Protein AF-A0A7V8NTQ0-F1 (afdb_monomer_lite)

pLDDT: mean 90.51, std 8.6, range [47.97, 97.81]

InterPro domains:
  IPR011990 Tetratricopeptide-like helical domain superfamily [G3DSA:1.25.40.10] (2-108)
  IPR018704 Ancillary SecYEG translocon subunit/Cell division coordinator CpoB, TPR domain [PF09976] (3-52)

Radius of gyration: 14.38 Å; chains: 1; bounding box: 33×34×40 Å

Structure (mmCIF, N/CA/C/O backbone):
data_AF-A0A7V8NTQ0-F1
#
_entry.id   AF-A0A7V8NTQ0-F1
#
loop_
_atom_site.group_PDB
_atom_site.id
_atom_site.type_symbol
_atom_site.label_atom_id
_atom_site.label_alt_id
_atom_site.label_comp_id
_atom_site.label_asym_id
_atom_site.label_entity_id
_atom_site.label_seq_id
_atom_site.pdbx_PDB_ins_code
_atom_site.Cartn_x
_atom_site.Cartn_y
_atom_site.Cartn_z
_atom_site.occupancy
_atom_site.B_iso_or_equiv
_atom_site.auth_seq_id
_atom_site.auth_comp_id
_atom_site.auth_asym_id
_atom_site.auth_atom_id
_atom_site.pdbx_PDB_model_num
ATOM 1 N N . ILE A 1 1 ? -16.420 18.544 4.618 1.00 47.97 1 ILE A N 1
ATOM 2 C CA . ILE A 1 1 ? -15.015 18.285 4.207 1.00 47.97 1 ILE A CA 1
ATOM 3 C C . ILE A 1 1 ? -15.031 17.873 2.732 1.00 47.97 1 ILE A C 1
ATOM 5 O O . ILE A 1 1 ? -15.253 16.710 2.448 1.00 47.97 1 ILE A O 1
ATOM 9 N N . GLN A 1 2 ? -14.916 18.817 1.789 1.00 56.06 2 GLN A N 1
ATOM 10 C CA . GLN A 1 2 ? -15.089 18.545 0.342 1.00 56.06 2 GLN A CA 1
ATOM 11 C C . GLN A 1 2 ? -13.799 18.806 -0.462 1.00 56.06 2 GLN A C 1
ATOM 13 O O . GLN A 1 2 ? -13.522 18.126 -1.444 1.00 56.06 2 GLN A O 1
ATOM 18 N N . ALA A 1 3 ? -12.938 19.702 0.037 1.00 60.91 3 ALA A N 1
ATOM 19 C CA . ALA A 1 3 ? -11.659 20.049 -0.586 1.00 60.91 3 ALA A CA 1
ATOM 20 C C . ALA A 1 3 ? -10.632 18.898 -0.618 1.00 60.91 3 ALA A C 1
ATOM 22 O O . ALA A 1 3 ? -9.761 18.890 -1.481 1.00 60.91 3 ALA A O 1
ATOM 23 N N . GLY A 1 4 ? -10.720 17.926 0.299 1.00 62.50 4 GLY A N 1
ATOM 24 C CA . GLY A 1 4 ? -9.846 16.745 0.293 1.00 62.50 4 GLY A CA 1
ATOM 25 C C . GLY A 1 4 ? -10.204 15.756 -0.818 1.00 62.50 4 GLY A C 1
ATOM 26 O O . GLY A 1 4 ? -9.326 15.293 -1.532 1.00 62.50 4 GLY A O 1
ATOM 27 N N . GLN A 1 5 ? -11.498 15.493 -1.022 1.00 66.56 5 GLN A N 1
ATOM 28 C CA . GLN A 1 5 ? -11.964 14.528 -2.024 1.00 66.56 5 GLN A CA 1
ATOM 29 C C . GLN A 1 5 ? -11.716 15.007 -3.459 1.00 66.56 5 GLN A C 1
ATOM 31 O O . GLN A 1 5 ? -11.296 14.209 -4.289 1.00 66.56 5 GLN A O 1
ATOM 36 N N . GLY A 1 6 ? -11.896 16.307 -3.734 1.00 73.62 6 GLY A N 1
ATOM 37 C CA . GLY A 1 6 ? -11.570 16.879 -5.047 1.00 73.62 6 GLY A CA 1
ATOM 38 C C . GLY A 1 6 ? -10.095 16.688 -5.413 1.00 73.62 6 GLY A C 1
ATOM 39 O O . GLY A 1 6 ? -9.782 16.204 -6.494 1.00 73.62 6 GLY A O 1
ATOM 40 N N . LYS A 1 7 ? -9.186 16.936 -4.461 1.00 79.81 7 LYS A N 1
ATOM 41 C CA . LYS A 1 7 ? -7.743 16.721 -4.659 1.00 79.81 7 LYS A CA 1
ATOM 42 C C . LYS A 1 7 ? -7.382 15.249 -4.863 1.00 79.81 7 LYS A C 1
ATOM 44 O O . LYS A 1 7 ? -6.477 14.953 -5.635 1.00 79.81 7 LYS A O 1
ATOM 49 N N . LEU A 1 8 ? -8.075 14.330 -4.187 1.00 83.75 8 LEU A N 1
ATOM 50 C CA . LEU A 1 8 ? -7.856 12.892 -4.364 1.00 83.75 8 LEU A CA 1
ATOM 51 C C . LEU A 1 8 ? -8.329 12.399 -5.737 1.00 83.75 8 LEU A C 1
ATOM 53 O O . LEU A 1 8 ? -7.687 11.519 -6.302 1.00 83.75 8 LEU A O 1
ATOM 57 N N . ALA A 1 9 ? -9.405 12.969 -6.286 1.00 83.44 9 ALA A N 1
ATOM 58 C CA . ALA A 1 9 ? -9.879 12.640 -7.630 1.00 83.44 9 ALA A CA 1
ATOM 59 C C . ALA A 1 9 ? -8.908 13.131 -8.720 1.00 83.44 9 ALA A C 1
ATOM 61 O O . ALA A 1 9 ? -8.582 12.381 -9.642 1.00 83.44 9 ALA A O 1
ATOM 62 N N . ASP A 1 10 ? -8.384 14.351 -8.583 1.00 85.94 10 ASP A N 1
ATOM 63 C CA . ASP A 1 10 ? -7.372 14.886 -9.504 1.00 85.94 10 ASP A CA 1
ATOM 64 C C . ASP A 1 10 ? -6.051 14.101 -9.420 1.00 85.94 10 ASP A C 1
ATOM 66 O O . ASP A 1 10 ? -5.424 13.800 -10.445 1.00 85.94 10 ASP A O 1
ATOM 70 N N . ALA A 1 11 ? -5.650 13.710 -8.203 1.00 88.00 11 ALA A N 1
ATOM 71 C CA . ALA A 1 11 ? -4.494 12.849 -7.977 1.00 88.00 11 ALA A CA 1
ATOM 72 C C . ALA A 1 11 ? -4.694 11.465 -8.608 1.00 88.00 11 ALA A C 1
ATOM 74 O O . ALA A 1 11 ? -3.812 10.997 -9.321 1.00 88.00 11 ALA A O 1
ATOM 75 N N . GLU A 1 12 ? -5.859 10.837 -8.416 1.00 89.50 12 GLU A N 1
ATOM 76 C CA . GLU A 1 12 ? -6.197 9.554 -9.041 1.00 89.50 12 GLU A CA 1
ATOM 77 C C . GLU A 1 12 ? -6.042 9.619 -10.564 1.00 89.50 12 GLU A C 1
ATOM 79 O O . GLU A 1 12 ? -5.394 8.751 -11.149 1.00 89.50 12 GLU A O 1
ATOM 84 N N . LYS A 1 13 ? -6.598 10.652 -11.208 1.00 91.00 13 LYS A N 1
ATOM 85 C CA . LYS A 1 13 ? -6.504 10.815 -12.663 1.00 91.00 13 LYS A CA 1
ATOM 86 C C . LYS A 1 13 ? -5.050 10.937 -13.122 1.00 91.00 13 LYS A C 1
ATOM 88 O O . LYS A 1 13 ? -4.623 10.203 -14.009 1.00 91.00 13 LYS A O 1
ATOM 93 N N . THR A 1 14 ? -4.290 11.831 -12.493 1.00 89.38 14 THR A N 1
ATOM 94 C CA . THR A 1 14 ? -2.887 12.085 -12.856 1.00 89.38 14 THR A CA 1
ATOM 95 C C . THR A 1 14 ? -2.027 10.834 -12.657 1.00 89.38 14 THR A C 1
ATOM 97 O O . THR A 1 14 ? -1.229 10.477 -13.521 1.00 89.38 14 THR A O 1
ATOM 100 N N . LEU A 1 15 ? -2.216 10.126 -11.542 1.00 90.62 15 LEU A N 1
ATOM 101 C CA . LEU A 1 15 ? -1.464 8.913 -11.226 1.00 90.62 15 LEU A CA 1
ATOM 102 C C . LEU A 1 15 ? -1.816 7.759 -12.166 1.00 90.62 15 LEU A C 1
ATOM 104 O O . LEU A 1 15 ? -0.918 7.030 -12.578 1.00 90.62 15 LEU A O 1
ATOM 108 N N . ARG A 1 16 ? -3.089 7.615 -12.560 1.00 90.88 16 ARG A N 1
ATOM 109 C CA . ARG A 1 16 ? -3.502 6.640 -13.582 1.00 90.88 16 ARG A CA 1
ATOM 110 C C . ARG A 1 16 ? -2.802 6.882 -14.913 1.00 90.88 16 ARG A C 1
ATOM 112 O O . ARG A 1 16 ? -2.263 5.943 -15.485 1.00 90.88 16 ARG A O 1
ATOM 119 N N . GLU A 1 17 ? -2.751 8.129 -15.376 1.00 91.69 17 GLU A N 1
ATOM 120 C CA . GLU A 1 17 ? -2.086 8.456 -16.641 1.00 91.69 17 GLU A CA 1
ATOM 121 C C . GLU A 1 17 ? -0.598 8.070 -16.624 1.00 91.69 17 GLU A C 1
ATOM 123 O O . GLU A 1 17 ? -0.102 7.502 -17.597 1.00 91.69 17 GLU A O 1
ATOM 128 N N . VAL A 1 18 ? 0.111 8.314 -15.515 1.00 90.19 18 VAL A N 1
ATOM 129 C CA . VAL A 1 18 ? 1.525 7.920 -15.369 1.00 90.19 18 VAL A CA 1
ATOM 130 C C . VAL A 1 18 ? 1.679 6.407 -15.203 1.00 90.19 18 VAL A C 1
ATOM 132 O O . VAL A 1 18 ? 2.605 5.829 -15.767 1.00 90.19 18 VAL A O 1
ATOM 135 N N . ALA A 1 19 ? 0.772 5.747 -14.482 1.00 88.56 19 ALA A N 1
ATOM 136 C CA . ALA A 1 19 ? 0.775 4.295 -14.316 1.00 88.56 19 ALA A CA 1
ATOM 137 C C . ALA A 1 19 ? 0.565 3.542 -15.641 1.00 88.56 19 ALA A C 1
ATOM 139 O O . ALA A 1 19 ? 1.066 2.429 -15.790 1.00 88.56 19 ALA A O 1
ATOM 140 N N . GLU A 1 20 ? -0.168 4.138 -16.585 1.00 88.00 20 GLU A N 1
ATOM 141 C CA . GLU A 1 20 ? -0.474 3.549 -17.894 1.00 88.00 20 GLU A CA 1
ATOM 142 C C . GLU A 1 20 ? 0.543 3.923 -18.983 1.00 88.00 20 GLU A C 1
ATOM 144 O O . GLU A 1 20 ? 0.822 3.109 -19.861 1.00 88.00 20 GLU A O 1
ATOM 149 N N . LYS A 1 21 ? 1.080 5.151 -18.962 1.00 87.25 21 LYS A N 1
ATOM 150 C CA . LYS A 1 21 ? 1.939 5.688 -20.039 1.00 87.25 21 LYS A CA 1
ATOM 151 C C . LYS A 1 21 ? 3.413 5.806 -19.666 1.00 87.25 21 LYS A C 1
ATOM 153 O O . LYS A 1 21 ? 4.249 6.008 -20.546 1.00 87.25 21 LYS A O 1
ATOM 158 N N . GLY A 1 22 ? 3.732 5.767 -18.376 1.00 83.19 22 GLY A N 1
ATOM 159 C CA . GLY A 1 22 ? 5.102 5.829 -17.887 1.00 83.19 22 GLY A CA 1
ATOM 160 C C . GLY A 1 22 ? 5.875 4.555 -18.216 1.00 83.19 22 GLY A C 1
ATOM 161 O O . GLY A 1 22 ? 5.299 3.495 -18.449 1.00 83.19 22 GLY A O 1
ATOM 162 N N . ASN A 1 23 ? 7.205 4.645 -18.196 1.00 90.81 23 ASN A N 1
ATOM 163 C CA . ASN A 1 23 ? 8.024 3.434 -18.171 1.00 90.81 23 ASN A CA 1
ATOM 164 C C . ASN A 1 23 ? 7.777 2.656 -16.865 1.00 90.81 23 ASN A C 1
ATOM 166 O O . ASN A 1 23 ? 7.305 3.230 -15.885 1.00 90.81 23 ASN A O 1
ATOM 170 N N . GLU A 1 24 ? 8.131 1.373 -16.829 1.00 89.56 24 GLU A N 1
ATOM 171 C CA . GLU A 1 24 ? 7.800 0.481 -15.706 1.00 89.56 24 GLU A CA 1
ATOM 172 C C . GLU A 1 24 ? 8.242 1.015 -14.333 1.00 89.56 24 GLU A C 1
ATOM 174 O O . GLU A 1 24 ? 7.535 0.833 -13.345 1.00 89.56 24 GLU A O 1
ATOM 179 N N . GLN A 1 25 ? 9.371 1.729 -14.265 1.00 90.81 25 GLN A N 1
ATOM 180 C CA . GLN A 1 25 ? 9.895 2.285 -13.016 1.00 90.81 25 GLN A CA 1
ATOM 181 C C . GLN A 1 25 ? 9.058 3.464 -12.500 1.00 90.81 25 GLN A C 1
ATOM 183 O O . GLN A 1 25 ? 8.711 3.516 -11.324 1.00 90.81 25 GLN A O 1
ATOM 188 N N . TYR A 1 26 ? 8.704 4.425 -13.353 1.00 91.00 26 TYR A N 1
ATOM 189 C CA . TYR A 1 26 ? 7.839 5.535 -12.930 1.00 91.00 26 TYR A CA 1
ATOM 190 C C . TYR A 1 26 ? 6.378 5.103 -12.808 1.00 91.00 26 TYR A C 1
ATOM 192 O O . TYR A 1 26 ? 5.657 5.603 -11.944 1.00 91.00 26 TYR A O 1
ATOM 200 N N . ALA A 1 27 ? 5.951 4.139 -13.625 1.00 94.00 27 ALA A N 1
ATOM 201 C CA . ALA A 1 27 ? 4.638 3.528 -13.523 1.00 94.00 27 ALA A CA 1
ATOM 202 C C . ALA A 1 27 ? 4.465 2.816 -12.177 1.00 94.00 27 ALA A C 1
ATOM 204 O O . ALA A 1 27 ? 3.402 2.936 -11.573 1.00 94.00 27 ALA A O 1
ATOM 205 N N . SER A 1 28 ? 5.493 2.132 -11.658 1.00 94.38 28 SER A N 1
ATOM 206 C CA . SER A 1 28 ? 5.418 1.481 -10.345 1.00 94.38 28 SER A CA 1
ATOM 207 C C . SER A 1 28 ? 5.295 2.488 -9.197 1.00 94.38 28 SER A C 1
ATOM 209 O O . SER A 1 28 ? 4.483 2.281 -8.295 1.00 94.38 28 SER A O 1
ATOM 211 N N . LEU A 1 29 ? 6.002 3.622 -9.260 1.00 93.50 29 LEU A N 1
ATOM 212 C CA . LEU A 1 29 ? 5.825 4.722 -8.305 1.00 93.50 29 LEU A CA 1
ATOM 213 C C . LEU A 1 29 ? 4.416 5.322 -8.377 1.00 93.50 29 LEU A C 1
ATOM 215 O O . LEU A 1 29 ? 3.777 5.535 -7.348 1.00 93.50 29 LEU A O 1
ATOM 219 N N . ALA A 1 30 ? 3.905 5.557 -9.586 1.00 94.81 30 ALA A N 1
ATOM 220 C CA . ALA A 1 30 ? 2.560 6.088 -9.770 1.00 94.81 30 ALA A CA 1
ATOM 221 C C . ALA A 1 30 ? 1.487 5.117 -9.260 1.00 94.81 30 ALA A C 1
ATOM 223 O O . ALA A 1 30 ? 0.552 5.536 -8.581 1.00 94.81 30 ALA A O 1
ATOM 224 N N . LYS A 1 31 ? 1.653 3.816 -9.522 1.00 95.94 31 LYS A N 1
ATOM 225 C CA . LYS A 1 31 ? 0.814 2.744 -8.973 1.00 95.94 31 LYS A CA 1
ATOM 226 C C . LYS A 1 31 ? 0.855 2.732 -7.445 1.00 95.94 31 LYS A C 1
ATOM 228 O O . LYS A 1 31 ? -0.202 2.668 -6.826 1.00 95.94 31 LYS A O 1
ATOM 233 N N . LEU A 1 32 ? 2.033 2.857 -6.833 1.00 95.31 32 LEU A N 1
ATOM 234 C CA . LEU A 1 32 ? 2.169 2.895 -5.375 1.00 95.31 32 LEU A CA 1
ATOM 235 C C . LEU A 1 32 ? 1.318 4.022 -4.770 1.00 95.31 32 LEU A C 1
ATOM 237 O O . LEU A 1 32 ? 0.462 3.765 -3.924 1.00 95.31 32 LEU A O 1
ATOM 241 N N . SER A 1 33 ? 1.475 5.250 -5.269 1.00 94.31 33 SER A N 1
ATOM 242 C CA . SER A 1 33 ? 0.675 6.390 -4.807 1.00 94.31 33 SER A CA 1
ATOM 243 C C . SER A 1 33 ? -0.811 6.257 -5.159 1.00 94.31 33 SER A C 1
ATOM 245 O O . SER A 1 33 ? -1.670 6.661 -4.378 1.00 94.31 33 SER A O 1
ATOM 247 N N . LEU A 1 34 ? -1.151 5.672 -6.313 1.00 95.25 34 LEU A N 1
ATOM 248 C CA . LEU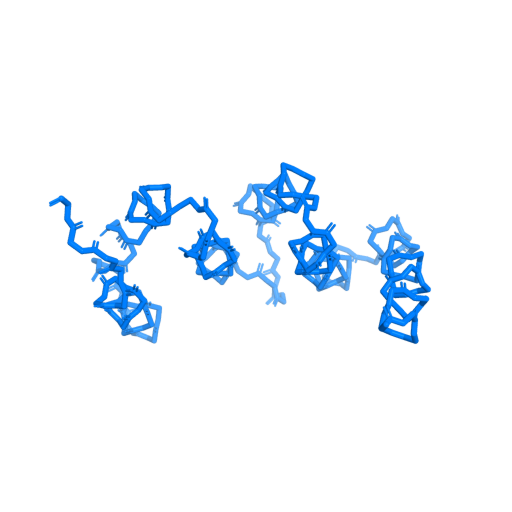 A 1 34 ? -2.542 5.437 -6.709 1.00 95.25 34 LEU A CA 1
ATOM 249 C C . LEU A 1 34 ? -3.236 4.467 -5.747 1.00 95.25 34 LEU A C 1
ATOM 251 O O . LEU A 1 34 ? -4.397 4.673 -5.394 1.00 95.25 34 LEU A O 1
ATOM 255 N N . ALA A 1 35 ? -2.522 3.437 -5.290 1.00 96.44 35 ALA A N 1
ATOM 256 C CA . ALA A 1 35 ? -3.029 2.508 -4.296 1.00 96.44 35 ALA A CA 1
ATOM 257 C C . ALA A 1 35 ? -3.356 3.232 -2.983 1.00 96.44 35 ALA A C 1
ATOM 259 O O . ALA A 1 35 ? -4.468 3.097 -2.477 1.00 96.44 35 ALA A O 1
ATOM 260 N N . GLU A 1 36 ? -2.442 4.060 -2.473 1.00 92.81 36 GLU A N 1
ATOM 261 C CA . GLU A 1 36 ? -2.658 4.868 -1.263 1.00 92.81 36 GLU A CA 1
ATOM 262 C C . GLU A 1 36 ? -3.870 5.801 -1.398 1.00 92.81 36 GLU A C 1
ATOM 264 O O . GLU A 1 36 ? -4.707 5.875 -0.494 1.00 92.81 36 GLU A O 1
ATOM 269 N N . VAL A 1 37 ? -4.021 6.454 -2.557 1.00 93.94 37 VAL A N 1
ATOM 270 C CA . VAL A 1 37 ? -5.196 7.279 -2.873 1.00 93.94 37 VAL A CA 1
ATOM 271 C C . VAL A 1 37 ? -6.477 6.443 -2.835 1.00 93.94 37 VAL A C 1
ATOM 273 O O . VAL A 1 37 ? -7.484 6.900 -2.293 1.00 93.94 37 VAL A O 1
ATOM 276 N N . TYR A 1 38 ? -6.458 5.206 -3.336 1.00 95.25 38 TYR A N 1
ATOM 277 C CA . TYR A 1 38 ? -7.612 4.316 -3.239 1.00 95.25 38 TYR A CA 1
ATOM 278 C C . TYR A 1 38 ? -7.980 3.936 -1.817 1.00 95.25 38 TYR A C 1
ATOM 280 O O . TYR A 1 38 ? -9.162 3.997 -1.474 1.00 95.25 38 TYR A O 1
ATOM 288 N N . PHE A 1 39 ? -7.009 3.644 -0.961 1.00 94.00 39 PHE A N 1
ATOM 289 C CA . PHE A 1 39 ? -7.289 3.434 0.457 1.00 94.00 39 PHE A CA 1
ATOM 290 C C . PHE A 1 39 ? -7.869 4.689 1.119 1.00 94.00 39 PHE A C 1
ATOM 292 O O . PHE A 1 39 ? -8.872 4.590 1.826 1.00 94.00 39 PHE A O 1
ATOM 299 N N . ALA A 1 40 ? -7.327 5.875 0.824 1.00 91.00 40 ALA A N 1
ATOM 300 C CA . ALA A 1 40 ? -7.837 7.143 1.350 1.00 91.00 40 ALA A CA 1
ATOM 301 C C . ALA A 1 40 ? -9.274 7.462 0.889 1.00 91.00 40 ALA A C 1
ATOM 303 O O . ALA A 1 40 ? -10.027 8.119 1.606 1.00 91.00 40 ALA A O 1
ATOM 304 N N . GLN A 1 41 ? -9.673 6.981 -0.291 1.00 91.38 41 GLN A N 1
ATOM 305 C CA . GLN A 1 41 ? -11.039 7.091 -0.812 1.00 91.38 41 GLN A CA 1
ATOM 306 C C . GLN A 1 41 ? -11.979 5.966 -0.323 1.00 91.38 41 GLN A C 1
ATOM 308 O O . GLN A 1 41 ? -13.140 5.930 -0.726 1.00 91.38 41 GLN A O 1
ATOM 313 N N . GLY A 1 42 ? -11.503 5.023 0.498 1.00 92.50 42 GLY A N 1
ATOM 314 C CA . GLY A 1 42 ? -12.272 3.846 0.925 1.00 92.50 42 GLY A CA 1
ATOM 315 C C . GLY A 1 42 ? -12.408 2.754 -0.147 1.00 92.50 42 GLY A C 1
ATOM 316 O O . GLY A 1 42 ? -13.083 1.749 0.069 1.00 92.50 42 GLY A O 1
ATOM 317 N N . LYS A 1 43 ? -11.734 2.902 -1.292 1.00 94.94 43 LYS A N 1
ATOM 318 C CA . LYS A 1 43 ? -11.680 1.940 -2.405 1.00 94.94 43 LYS A CA 1
ATOM 319 C C . LYS A 1 43 ? -10.663 0.821 -2.120 1.00 94.94 43 LYS A C 1
ATOM 321 O O . LYS A 1 43 ? -9.743 0.576 -2.900 1.00 94.94 43 LYS A O 1
ATOM 326 N N . VAL A 1 44 ? -10.830 0.139 -0.986 1.00 95.06 44 VAL A N 1
ATOM 327 C CA . VAL A 1 44 ? -9.856 -0.821 -0.426 1.00 95.06 44 VAL A CA 1
ATOM 328 C C . VAL A 1 44 ? -9.456 -1.909 -1.428 1.00 95.06 44 VAL A C 1
ATOM 330 O O . VAL A 1 44 ? -8.268 -2.130 -1.646 1.00 95.06 44 VAL A O 1
ATOM 333 N N . ASP A 1 45 ? -10.418 -2.553 -2.095 1.00 95.88 45 ASP A N 1
ATOM 334 C CA . ASP A 1 45 ? -10.115 -3.654 -3.023 1.00 95.88 45 ASP A CA 1
ATOM 335 C C . ASP A 1 45 ? -9.362 -3.183 -4.280 1.00 95.88 45 ASP A C 1
ATOM 337 O O . ASP A 1 45 ? -8.548 -3.924 -4.831 1.00 95.88 45 ASP A O 1
ATOM 341 N N . GLN A 1 46 ? -9.596 -1.945 -4.735 1.00 95.88 46 GLN A N 1
ATOM 342 C CA . GLN A 1 46 ? -8.869 -1.374 -5.875 1.00 95.88 46 GLN A CA 1
ATOM 343 C C . GLN A 1 46 ? -7.421 -1.061 -5.496 1.00 95.88 46 GLN A C 1
ATOM 345 O O . GLN A 1 46 ? -6.510 -1.418 -6.239 1.00 95.88 46 GLN A O 1
ATOM 350 N N . GLY A 1 47 ? -7.201 -0.454 -4.325 1.00 96.50 47 GLY A N 1
ATOM 351 C CA . GLY A 1 47 ? -5.855 -0.204 -3.810 1.00 96.50 47 GLY A CA 1
ATOM 352 C C . GLY A 1 47 ? -5.083 -1.502 -3.577 1.00 96.50 47 GLY A C 1
ATOM 353 O O . GLY A 1 47 ? -3.933 -1.623 -3.995 1.00 96.50 47 GLY A O 1
ATOM 354 N N . ARG A 1 48 ? -5.738 -2.512 -2.991 1.00 96.62 48 ARG A N 1
ATOM 355 C CA . ARG A 1 48 ? -5.144 -3.833 -2.757 1.00 96.62 48 ARG A CA 1
ATOM 356 C C . ARG A 1 48 ? -4.663 -4.488 -4.053 1.00 96.62 48 ARG A C 1
ATOM 358 O O . ARG A 1 48 ? -3.524 -4.938 -4.095 1.00 96.62 48 ARG A O 1
ATOM 365 N N . LYS A 1 49 ? -5.481 -4.492 -5.109 1.00 97.25 49 LYS A N 1
ATOM 366 C CA . LYS A 1 49 ? -5.086 -5.055 -6.413 1.00 97.25 49 LYS A CA 1
ATOM 367 C C . LYS A 1 49 ? -3.841 -4.388 -6.992 1.00 97.25 49 LYS A C 1
ATOM 369 O O . LYS A 1 49 ? -3.011 -5.068 -7.581 1.00 97.25 49 LYS A O 1
ATOM 374 N N . ILE A 1 50 ? -3.695 -3.074 -6.816 1.00 97.31 50 ILE A N 1
ATOM 375 C CA . ILE A 1 50 ? -2.501 -2.368 -7.290 1.00 97.31 50 ILE A CA 1
ATOM 376 C C . ILE A 1 50 ? -1.264 -2.788 -6.495 1.00 97.31 50 ILE A C 1
ATOM 378 O O . ILE A 1 50 ? -0.218 -3.037 -7.086 1.00 97.31 50 ILE A O 1
ATOM 382 N N . PHE A 1 51 ? -1.363 -2.912 -5.171 1.00 97.81 51 PHE A N 1
ATOM 383 C CA . PHE A 1 51 ? -0.250 -3.447 -4.390 1.00 97.81 51 PHE A CA 1
ATOM 384 C C . PHE A 1 51 ? 0.090 -4.890 -4.777 1.00 97.81 51 PHE A C 1
ATOM 386 O O . PHE A 1 51 ? 1.266 -5.211 -4.894 1.00 97.81 51 PHE A O 1
ATOM 393 N N . GLU A 1 52 ? -0.903 -5.752 -5.004 1.00 96.44 52 GLU A N 1
ATOM 394 C CA . GLU A 1 52 ? -0.683 -7.128 -5.475 1.00 96.44 52 GLU A CA 1
ATOM 395 C C . GLU A 1 52 ? 0.053 -7.157 -6.825 1.00 96.44 52 GLU A C 1
ATOM 397 O O . GLU A 1 52 ? 0.986 -7.942 -6.989 1.00 96.44 52 GLU A O 1
ATOM 402 N N . ASP A 1 53 ? -0.293 -6.256 -7.749 1.00 96.50 53 ASP A N 1
ATOM 403 C CA . ASP A 1 53 ? 0.415 -6.070 -9.021 1.00 96.50 53 ASP A CA 1
ATOM 404 C C . ASP A 1 53 ? 1.877 -5.639 -8.809 1.00 96.50 53 ASP A C 1
ATOM 406 O O . ASP A 1 53 ? 2.785 -6.239 -9.378 1.00 96.50 53 ASP A O 1
ATOM 410 N N . LEU A 1 54 ? 2.136 -4.676 -7.917 1.00 96.75 54 LEU A N 1
ATOM 411 C CA . LEU A 1 54 ? 3.500 -4.249 -7.563 1.00 96.75 54 LEU A CA 1
ATOM 412 C C . LEU A 1 54 ? 4.322 -5.359 -6.889 1.00 96.75 54 LEU A C 1
ATOM 414 O O . LEU A 1 54 ? 5.534 -5.441 -7.078 1.00 96.75 54 LEU A O 1
ATOM 418 N N . ILE A 1 55 ? 3.675 -6.223 -6.105 1.00 96.56 55 ILE A N 1
ATOM 419 C CA . ILE A 1 55 ? 4.306 -7.385 -5.462 1.00 96.56 55 ILE A CA 1
ATOM 420 C C . ILE A 1 55 ? 4.670 -8.448 -6.506 1.00 96.56 55 ILE A C 1
ATOM 422 O O . ILE A 1 55 ? 5.722 -9.082 -6.391 1.00 96.56 55 ILE A O 1
ATOM 426 N N . ALA A 1 56 ? 3.802 -8.660 -7.499 1.00 97.00 56 ALA A N 1
ATOM 427 C CA . ALA A 1 56 ? 4.025 -9.598 -8.596 1.00 97.00 56 ALA A CA 1
ATOM 428 C C . ALA A 1 56 ? 5.066 -9.084 -9.606 1.00 97.00 56 ALA A C 1
ATOM 430 O O . ALA A 1 56 ? 5.826 -9.880 -10.159 1.00 97.00 56 ALA A O 1
ATOM 431 N N . HIS A 1 57 ? 5.135 -7.765 -9.796 1.00 95.38 57 HIS A N 1
ATOM 432 C CA . HIS A 1 57 ? 5.999 -7.086 -10.762 1.00 95.38 57 HIS A CA 1
ATOM 433 C C . HIS A 1 57 ? 6.886 -6.025 -10.082 1.00 95.38 57 HIS A C 1
ATOM 435 O O . HIS A 1 57 ? 6.714 -4.825 -10.317 1.00 95.38 57 HIS A O 1
ATOM 441 N N . PRO A 1 58 ? 7.843 -6.437 -9.227 1.00 95.00 58 PRO A N 1
ATOM 442 C CA . PRO A 1 58 ? 8.742 -5.499 -8.569 1.00 95.00 58 PRO A CA 1
ATOM 443 C C . PRO A 1 58 ? 9.652 -4.804 -9.587 1.00 95.00 58 PRO A C 1
ATOM 445 O O . PRO A 1 58 ? 10.042 -5.372 -10.606 1.00 95.00 58 PRO A O 1
ATOM 448 N N . THR A 1 59 ? 10.041 -3.574 -9.276 1.00 96.06 59 THR A N 1
ATOM 449 C CA . THR A 1 59 ? 10.891 -2.729 -10.124 1.00 96.06 59 THR A CA 1
ATOM 450 C C . THR A 1 59 ? 12.056 -2.159 -9.319 1.00 96.06 59 THR A C 1
ATOM 452 O O . THR A 1 59 ? 12.128 -2.330 -8.103 1.00 96.06 59 THR A O 1
ATOM 455 N N . LEU A 1 60 ? 12.958 -1.427 -9.982 1.00 93.94 60 LEU A N 1
ATOM 456 C CA . LEU A 1 60 ? 14.053 -0.730 -9.301 1.00 93.94 60 LEU A CA 1
ATOM 457 C C . LEU A 1 60 ? 13.554 0.288 -8.260 1.00 93.94 60 LEU A C 1
ATOM 459 O O . LEU A 1 60 ? 14.193 0.462 -7.228 1.00 93.94 60 LEU A O 1
ATOM 463 N N . PHE A 1 61 ? 12.438 0.972 -8.534 1.00 93.94 61 PHE A N 1
ATOM 464 C CA . PHE A 1 61 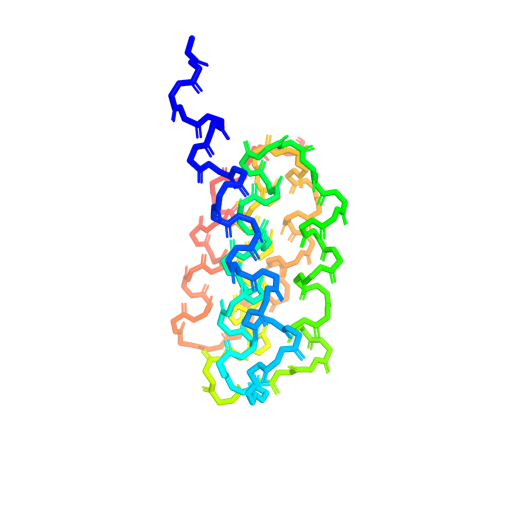? 11.916 2.033 -7.661 1.00 93.94 61 PHE A CA 1
ATOM 465 C C . PHE A 1 61 ? 10.927 1.537 -6.611 1.00 93.94 61 PHE A C 1
ATOM 467 O O . PHE A 1 61 ? 10.748 2.196 -5.590 1.00 93.94 61 PHE A O 1
ATOM 474 N N . VAL A 1 62 ? 10.292 0.391 -6.853 1.00 95.19 62 VAL A N 1
ATOM 475 C CA . VAL A 1 62 ? 9.367 -0.234 -5.907 1.00 95.19 62 VAL A CA 1
ATOM 476 C C . VAL A 1 62 ? 9.701 -1.711 -5.823 1.00 95.19 62 VAL A C 1
ATOM 478 O O . VAL A 1 62 ? 9.394 -2.478 -6.738 1.00 95.19 62 VAL A O 1
ATOM 481 N N . SER A 1 63 ? 10.342 -2.104 -4.724 1.00 94.44 63 SER A N 1
ATOM 482 C CA . SER A 1 63 ? 10.656 -3.505 -4.457 1.00 94.44 63 SER A CA 1
ATOM 483 C C . SER A 1 63 ? 9.421 -4.273 -3.985 1.00 94.44 63 SER A C 1
ATOM 485 O O . SER A 1 63 ? 8.437 -3.693 -3.516 1.00 94.44 63 SER A O 1
ATOM 487 N N . LYS A 1 64 ? 9.498 -5.607 -4.051 1.00 95.19 64 LYS A N 1
ATOM 488 C CA . LYS A 1 64 ? 8.453 -6.493 -3.528 1.00 95.19 64 LYS A CA 1
ATOM 489 C C . LYS A 1 64 ? 8.176 -6.211 -2.049 1.00 95.19 64 LYS A C 1
ATOM 491 O O . LYS A 1 64 ? 7.030 -5.994 -1.674 1.00 95.19 64 LYS A O 1
ATOM 496 N N . ASP A 1 65 ? 9.228 -6.151 -1.238 1.00 93.50 65 ASP A N 1
ATOM 497 C CA . ASP A 1 65 ? 9.134 -5.886 0.198 1.00 93.50 65 ASP A CA 1
ATOM 498 C C . ASP A 1 65 ? 8.485 -4.526 0.484 1.00 93.50 65 ASP A C 1
ATOM 500 O O . ASP A 1 65 ? 7.612 -4.421 1.345 1.00 93.50 65 ASP A O 1
ATOM 504 N N . GLN A 1 66 ? 8.853 -3.487 -0.275 1.00 93.44 66 GLN A N 1
ATOM 505 C CA . GLN A 1 66 ? 8.257 -2.157 -0.142 1.00 93.44 66 GLN A CA 1
ATOM 506 C C . GLN A 1 66 ? 6.759 -2.181 -0.462 1.00 93.44 66 GLN A C 1
ATOM 508 O O . GLN A 1 66 ? 5.967 -1.587 0.272 1.00 93.44 66 GLN A O 1
ATOM 513 N N . ALA A 1 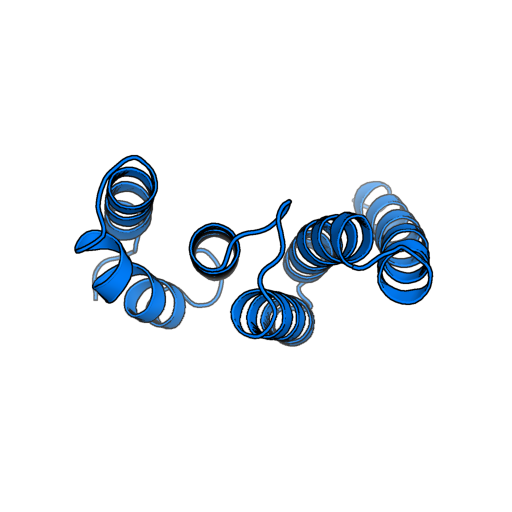67 ? 6.356 -2.899 -1.512 1.00 96.31 67 ALA A N 1
ATOM 514 C CA . ALA A 1 67 ? 4.950 -3.062 -1.861 1.00 96.31 67 ALA A CA 1
ATOM 515 C C . ALA A 1 67 ? 4.176 -3.860 -0.793 1.00 96.31 67 ALA A C 1
ATOM 517 O O . ALA A 1 67 ? 3.062 -3.479 -0.438 1.00 96.31 67 ALA A O 1
ATOM 518 N N . GLN A 1 68 ? 4.767 -4.915 -0.218 1.00 96.19 68 GLN A N 1
ATOM 519 C CA . GLN A 1 68 ? 4.143 -5.686 0.866 1.00 96.19 68 GLN A CA 1
ATOM 520 C C . GLN A 1 68 ? 3.982 -4.857 2.150 1.00 96.19 68 GLN A C 1
ATOM 522 O O . GLN A 1 68 ? 2.919 -4.888 2.769 1.00 96.19 68 GLN A O 1
ATOM 527 N N . ILE A 1 69 ? 4.997 -4.074 2.532 1.00 95.62 69 ILE A N 1
ATOM 528 C CA . ILE A 1 69 ? 4.925 -3.154 3.678 1.00 95.62 69 ILE A CA 1
ATOM 529 C C . ILE A 1 69 ? 3.868 -2.070 3.446 1.00 95.62 69 ILE A C 1
ATOM 531 O O . ILE A 1 69 ? 3.079 -1.785 4.349 1.00 95.62 69 ILE A O 1
ATOM 535 N N . GLY A 1 70 ? 3.826 -1.486 2.245 1.00 95.31 70 GLY A N 1
ATOM 536 C CA . GLY A 1 70 ? 2.816 -0.497 1.868 1.00 95.31 70 GLY A CA 1
ATOM 537 C C . GLY A 1 70 ? 1.398 -1.060 1.970 1.00 95.31 70 GLY A C 1
ATOM 538 O O . GLY A 1 70 ? 0.540 -0.450 2.609 1.00 95.31 70 GLY A O 1
ATOM 539 N N . LEU A 1 71 ? 1.178 -2.268 1.441 1.00 96.94 71 LEU A N 1
ATOM 540 C CA . LEU A 1 71 ? -0.106 -2.959 1.532 1.00 96.94 71 LEU A CA 1
ATOM 541 C C . LEU A 1 71 ? -0.509 -3.230 2.982 1.00 96.94 71 LEU A C 1
ATOM 543 O O . LEU A 1 71 ? -1.632 -2.921 3.375 1.00 96.94 71 LEU A O 1
ATOM 547 N N . ALA A 1 72 ? 0.401 -3.777 3.790 1.00 95.94 72 ALA A N 1
ATOM 548 C CA . ALA A 1 72 ? 0.132 -4.042 5.198 1.00 95.94 72 ALA A CA 1
ATOM 549 C C . ALA A 1 72 ? -0.243 -2.757 5.945 1.00 95.94 72 ALA A C 1
ATOM 551 O O . ALA A 1 72 ? -1.251 -2.728 6.647 1.00 95.94 72 ALA A O 1
ATOM 552 N N . ARG A 1 73 ? 0.514 -1.673 5.738 1.00 95.00 73 ARG A N 1
ATOM 553 C CA . ARG A 1 73 ? 0.242 -0.369 6.352 1.00 95.00 73 ARG A CA 1
ATOM 554 C C . ARG A 1 73 ? -1.125 0.184 5.954 1.00 95.00 73 ARG A C 1
ATOM 556 O O . ARG A 1 73 ? -1.837 0.702 6.807 1.00 95.00 73 ARG A O 1
ATOM 563 N N . ALA A 1 74 ? -1.495 0.063 4.683 1.00 95.31 74 ALA A N 1
ATOM 564 C CA . ALA A 1 74 ? -2.784 0.530 4.186 1.00 95.31 74 ALA A CA 1
ATOM 565 C C . ALA A 1 74 ? -3.961 -0.318 4.705 1.00 95.31 74 ALA A C 1
ATOM 567 O O . ALA A 1 74 ? -5.055 0.203 4.927 1.00 95.31 74 ALA A O 1
ATOM 568 N N . LEU A 1 75 ? -3.733 -1.615 4.942 1.00 95.56 75 LEU A N 1
ATOM 569 C CA . LEU A 1 75 ? -4.729 -2.531 5.494 1.00 95.56 75 LEU A CA 1
ATOM 570 C C . LEU A 1 75 ? -4.881 -2.426 7.014 1.00 95.56 75 LEU A C 1
ATOM 572 O O . LEU A 1 75 ? -5.958 -2.755 7.498 1.00 95.56 75 LEU A O 1
ATOM 576 N N . LEU A 1 76 ? -3.881 -1.946 7.766 1.00 93.25 76 LEU A N 1
ATOM 577 C CA . LEU A 1 76 ? -3.944 -1.824 9.234 1.00 93.25 76 LEU A CA 1
ATOM 578 C C . LEU A 1 76 ? -5.280 -1.265 9.771 1.00 93.25 76 LEU A C 1
ATOM 580 O O . LEU A 1 76 ? -5.891 -1.934 10.605 1.00 93.25 76 LEU A O 1
ATOM 584 N N . PRO A 1 77 ? -5.782 -0.100 9.305 1.00 92.12 77 PRO A N 1
ATOM 585 C CA . PRO A 1 77 ? -7.005 0.491 9.853 1.00 92.12 77 PRO A CA 1
ATOM 586 C C . PRO A 1 77 ? -8.305 -0.180 9.385 1.00 92.12 77 PRO A C 1
ATOM 588 O O . PRO A 1 77 ? -9.351 0.063 9.980 1.00 92.12 77 PRO A O 1
ATOM 591 N N . VAL A 1 78 ? -8.280 -0.976 8.311 1.00 93.94 78 VAL A N 1
ATOM 592 C CA . VAL A 1 78 ? -9.501 -1.493 7.657 1.00 93.94 78 VAL A CA 1
ATOM 593 C C . VAL A 1 78 ? -9.630 -3.012 7.714 1.00 93.94 78 VAL A C 1
ATOM 595 O O . VAL A 1 78 ? -10.741 -3.530 7.770 1.00 93.94 78 VAL A O 1
ATOM 598 N N . ARG A 1 79 ? -8.508 -3.734 7.677 1.00 94.12 79 ARG A N 1
ATOM 599 C CA . ARG A 1 79 ? -8.404 -5.199 7.679 1.00 94.12 79 ARG A CA 1
ATOM 600 C C . ARG A 1 79 ? -7.123 -5.639 8.413 1.00 94.12 79 ARG A C 1
ATOM 602 O O . ARG A 1 79 ? -6.202 -6.170 7.782 1.00 94.12 79 ARG A O 1
ATOM 609 N N . PRO A 1 80 ? -7.050 -5.448 9.743 1.00 94.00 80 PRO A N 1
ATOM 610 C CA . PRO A 1 80 ? -5.856 -5.760 10.534 1.00 94.00 80 PRO A CA 1
ATOM 611 C C . PRO A 1 80 ? -5.440 -7.237 10.439 1.00 94.00 80 PRO A C 1
ATOM 613 O O . PRO A 1 80 ? -4.251 -7.540 10.406 1.00 94.00 80 PRO A O 1
ATOM 616 N N . GLU A 1 81 ? -6.395 -8.160 10.299 1.00 93.81 81 GLU A N 1
ATOM 617 C CA . GLU A 1 81 ? -6.106 -9.590 10.119 1.00 93.81 81 GLU A CA 1
ATOM 618 C C . GLU A 1 81 ? -5.343 -9.897 8.822 1.00 93.81 81 GLU A C 1
ATOM 620 O O . GLU A 1 81 ? -4.459 -10.754 8.798 1.00 93.81 81 GLU A O 1
ATOM 625 N N . GLU A 1 82 ? -5.650 -9.187 7.732 1.00 93.94 82 GLU A N 1
ATOM 626 C CA . GLU A 1 82 ? -4.910 -9.330 6.474 1.00 93.94 82 GLU A CA 1
ATOM 627 C C . GLU A 1 82 ? -3.520 -8.696 6.585 1.00 93.94 82 GLU A C 1
ATOM 629 O O . GLU A 1 82 ? -2.533 -9.308 6.171 1.00 93.94 82 GLU A O 1
ATOM 634 N N . ALA A 1 83 ? -3.424 -7.513 7.205 1.00 95.19 83 ALA A N 1
ATOM 635 C CA . ALA A 1 83 ? -2.143 -6.863 7.474 1.00 95.19 83 ALA A CA 1
ATOM 636 C C . ALA A 1 83 ? -1.218 -7.771 8.303 1.00 95.19 83 ALA A C 1
ATOM 638 O O . ALA A 1 83 ? -0.045 -7.920 7.963 1.00 95.19 83 ALA A O 1
ATOM 639 N N . ARG A 1 84 ? -1.753 -8.456 9.324 1.00 94.19 84 ARG A N 1
ATOM 640 C CA . ARG A 1 84 ? -1.0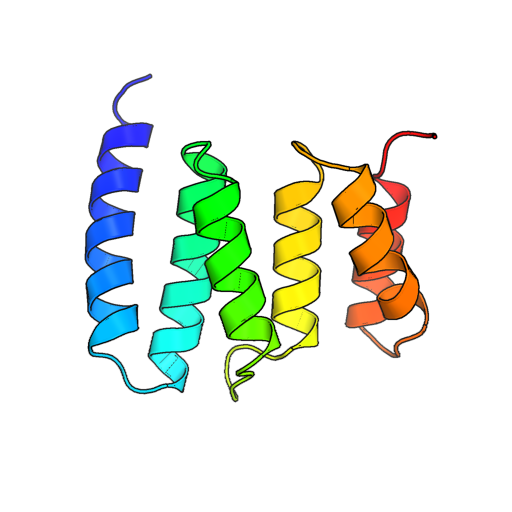07 -9.421 10.144 1.00 94.19 84 ARG A CA 1
ATOM 641 C C . ARG A 1 84 ? -0.355 -10.508 9.295 1.00 94.19 84 ARG A C 1
ATOM 643 O O . ARG A 1 84 ? 0.855 -10.697 9.386 1.00 94.19 84 ARG A O 1
ATOM 650 N N . LYS A 1 85 ? -1.133 -11.166 8.431 1.00 94.94 85 LYS A N 1
ATOM 651 C CA . LYS A 1 85 ? -0.648 -12.254 7.561 1.00 94.94 85 LYS A CA 1
ATOM 652 C C . LYS A 1 85 ? 0.459 -11.805 6.609 1.00 94.94 85 LYS A C 1
ATOM 654 O O . LYS A 1 85 ? 1.352 -12.586 6.299 1.00 94.94 85 LYS A O 1
ATOM 659 N N . ILE A 1 86 ? 0.411 -10.558 6.140 1.00 95.06 86 ILE A N 1
ATOM 660 C CA . ILE A 1 86 ? 1.455 -9.991 5.275 1.00 95.06 86 ILE A CA 1
ATOM 661 C C . ILE A 1 86 ? 2.733 -9.713 6.077 1.00 95.06 86 ILE A C 1
ATOM 663 O O . ILE A 1 86 ? 3.833 -9.971 5.593 1.00 95.06 86 ILE A O 1
ATOM 667 N N . LEU A 1 87 ? 2.599 -9.203 7.304 1.00 94.31 87 LEU A N 1
ATOM 668 C CA . LEU A 1 87 ? 3.724 -8.810 8.155 1.00 94.31 87 LEU A CA 1
ATOM 669 C C . LEU A 1 87 ? 4.456 -10.002 8.784 1.00 94.31 87 LEU A C 1
ATOM 671 O O 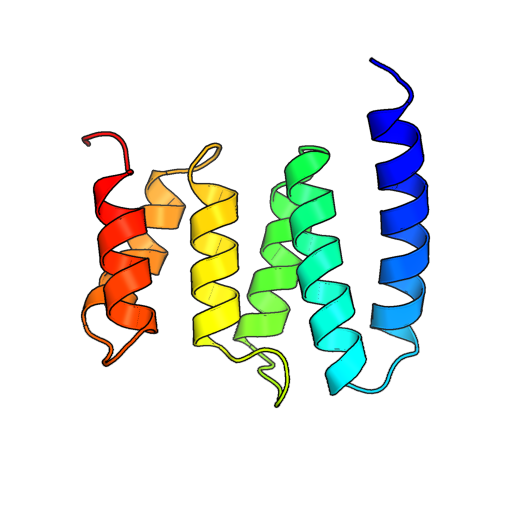. LEU A 1 87 ? 5.664 -9.921 8.996 1.00 94.31 87 LEU A O 1
ATOM 675 N N . GLU A 1 88 ? 3.762 -11.108 9.064 1.00 92.50 88 GLU A N 1
ATOM 676 C CA . GLU A 1 88 ? 4.346 -12.327 9.646 1.00 92.50 88 GLU A CA 1
ATOM 677 C C . GLU A 1 88 ? 5.627 -12.808 8.945 1.00 92.50 88 GLU A C 1
ATOM 679 O O . GLU A 1 88 ? 6.658 -12.903 9.618 1.00 92.50 88 GLU A O 1
ATOM 684 N N . PRO A 1 89 ? 5.630 -13.073 7.624 1.00 92.12 89 PRO A N 1
ATOM 685 C CA . PRO A 1 89 ? 6.844 -13.493 6.931 1.00 92.12 89 PRO A CA 1
ATOM 686 C C . PRO A 1 89 ? 7.885 -12.369 6.836 1.00 92.12 89 PRO A C 1
ATOM 688 O O . PRO A 1 89 ? 9.083 -12.649 6.858 1.00 92.12 89 PRO A O 1
ATOM 691 N N . LEU A 1 90 ? 7.459 -11.102 6.780 1.00 91.50 90 LEU A N 1
ATOM 692 C CA . LEU A 1 90 ? 8.362 -9.953 6.657 1.00 91.50 90 LEU A CA 1
ATOM 693 C C . LEU A 1 90 ? 9.202 -9.717 7.914 1.00 91.50 90 LEU A C 1
ATOM 695 O O . LEU A 1 90 ? 10.332 -9.248 7.810 1.00 91.50 90 LEU A O 1
ATOM 699 N N . LYS A 1 91 ? 8.713 -10.100 9.096 1.00 89.31 91 LYS A N 1
ATOM 700 C CA . LYS A 1 91 ? 9.492 -10.050 10.346 1.00 89.31 91 LYS A CA 1
ATOM 701 C C . LYS A 1 91 ? 10.743 -10.931 10.315 1.00 89.31 91 LYS A C 1
ATOM 703 O O . LYS A 1 91 ? 11.688 -10.655 11.045 1.00 89.31 91 LYS A O 1
ATOM 708 N N . ASN A 1 92 ? 10.740 -11.972 9.482 1.00 86.31 92 ASN A N 1
ATOM 709 C CA . ASN A 1 92 ? 11.865 -12.894 9.319 1.00 86.31 92 ASN A CA 1
ATOM 710 C C . ASN A 1 92 ? 12.838 -12.451 8.214 1.00 86.31 92 ASN A C 1
ATOM 712 O O . ASN A 1 92 ? 13.829 -13.135 7.958 1.00 86.31 92 ASN A O 1
ATOM 716 N N . THR A 1 93 ? 12.562 -11.332 7.536 1.00 84.81 93 THR A N 1
ATOM 717 C CA . THR A 1 93 ? 13.517 -10.722 6.601 1.00 84.81 93 THR A CA 1
ATOM 718 C C . THR A 1 93 ? 14.656 -10.041 7.369 1.00 84.81 93 THR A C 1
ATOM 720 O O . THR A 1 93 ? 14.715 -10.081 8.597 1.00 84.81 93 THR A O 1
ATOM 723 N N . SER A 1 94 ? 15.611 -9.438 6.663 1.00 82.19 94 SER A N 1
ATOM 724 C CA . SER A 1 94 ? 16.750 -8.745 7.278 1.00 82.19 94 SER A CA 1
ATOM 725 C C . SER A 1 94 ? 16.713 -7.243 7.001 1.00 82.19 94 SER A C 1
ATOM 727 O O . SER A 1 94 ? 16.188 -6.793 5.985 1.00 82.19 94 SER A O 1
ATOM 729 N N . GLY A 1 95 ? 17.316 -6.460 7.897 1.00 87.62 95 GLY A N 1
ATOM 730 C CA . GLY A 1 95 ? 17.478 -5.016 7.726 1.00 87.62 95 GLY A CA 1
ATOM 731 C C . GLY A 1 95 ? 16.204 -4.207 7.988 1.00 87.62 95 GLY A C 1
ATOM 732 O O . GLY A 1 95 ? 15.376 -4.568 8.826 1.00 87.62 95 GLY A O 1
ATOM 733 N N . ALA A 1 96 ? 16.068 -3.082 7.282 1.00 87.88 96 ALA A N 1
ATOM 734 C CA . ALA A 1 96 ? 15.005 -2.103 7.515 1.00 87.88 96 ALA A CA 1
ATOM 735 C C . ALA A 1 96 ? 13.592 -2.677 7.307 1.00 87.88 96 ALA A C 1
ATOM 737 O O . ALA A 1 96 ? 12.682 -2.329 8.058 1.00 87.88 96 ALA A O 1
ATOM 738 N N . THR A 1 97 ? 13.403 -3.593 6.348 1.00 89.12 97 THR A N 1
ATOM 739 C CA . THR A 1 97 ? 12.107 -4.251 6.102 1.00 89.12 97 THR A CA 1
ATOM 740 C C . THR A 1 97 ? 11.602 -4.974 7.348 1.00 89.12 97 THR A C 1
ATOM 742 O O . THR A 1 97 ? 10.454 -4.783 7.744 1.00 89.12 97 THR A O 1
ATOM 745 N N . ALA A 1 98 ? 12.466 -5.747 8.010 1.00 91.50 98 ALA A N 1
ATOM 746 C CA . ALA A 1 98 ? 12.107 -6.492 9.213 1.00 91.50 98 ALA A CA 1
ATOM 747 C C . ALA A 1 98 ? 11.756 -5.567 10.381 1.00 91.50 98 ALA A C 1
ATOM 749 O O . ALA A 1 98 ? 10.785 -5.811 11.094 1.00 91.50 98 ALA A O 1
ATOM 750 N N . GLN A 1 99 ? 12.505 -4.473 10.547 1.00 93.38 99 GLN A N 1
ATOM 751 C CA . GLN A 1 99 ? 12.237 -3.477 11.586 1.00 93.38 99 GLN A CA 1
ATOM 752 C C . GLN A 1 99 ? 10.877 -2.803 11.383 1.00 93.38 99 GLN A C 1
ATOM 754 O O . GLN A 1 99 ? 10.090 -2.713 12.325 1.00 93.38 99 GLN A O 1
ATOM 759 N N . ILE A 1 100 ? 10.566 -2.391 10.150 1.00 93.50 100 ILE A N 1
ATOM 760 C CA . ILE A 1 100 ? 9.264 -1.798 9.824 1.00 93.50 100 ILE A CA 1
ATOM 761 C C . ILE A 1 100 ? 8.152 -2.836 10.001 1.00 93.50 100 ILE A C 1
ATOM 763 O O . ILE A 1 100 ? 7.100 -2.515 10.550 1.00 93.50 100 ILE A O 1
ATOM 767 N N . ALA A 1 101 ? 8.379 -4.085 9.585 1.00 93.50 101 ALA A N 1
ATOM 768 C CA . ALA A 1 101 ? 7.398 -5.149 9.743 1.00 93.50 101 ALA A CA 1
ATOM 769 C C . ALA A 1 101 ? 7.069 -5.407 11.220 1.00 93.50 101 ALA A C 1
ATOM 771 O O . ALA A 1 101 ? 5.899 -5.518 11.575 1.00 93.50 101 ALA A O 1
ATOM 772 N N . LEU A 1 102 ? 8.085 -5.451 12.087 1.00 93.69 102 LEU A N 1
ATOM 773 C CA . LEU A 1 102 ? 7.920 -5.602 13.534 1.00 93.69 102 LEU A CA 1
ATOM 774 C C . LEU A 1 102 ? 7.167 -4.427 14.159 1.00 93.69 102 LEU A C 1
ATOM 776 O O . LEU A 1 102 ? 6.289 -4.652 14.992 1.00 93.69 102 LEU A O 1
ATOM 780 N N . GLN A 1 103 ? 7.476 -3.197 13.743 1.00 93.56 103 GLN A N 1
ATOM 781 C CA . GLN A 1 103 ? 6.765 -2.008 14.204 1.00 93.56 103 GLN A CA 1
ATOM 782 C C . GLN A 1 103 ? 5.277 -2.084 13.837 1.00 93.56 103 GLN A C 1
ATOM 784 O O . GLN A 1 103 ? 4.431 -2.064 14.724 1.00 93.56 103 GLN A O 1
ATOM 789 N N . LEU A 1 104 ? 4.959 -2.276 12.552 1.00 93.12 104 LEU A N 1
ATOM 790 C CA . LEU A 1 104 ? 3.570 -2.364 12.087 1.00 93.12 104 LEU A CA 1
ATOM 791 C C . LEU A 1 104 ? 2.827 -3.550 12.710 1.00 93.12 104 LEU A C 1
ATOM 793 O O . LEU A 1 104 ? 1.630 -3.465 12.962 1.00 93.12 104 LEU A O 1
ATOM 797 N N . TYR A 1 105 ? 3.527 -4.656 12.973 1.00 91.94 105 TYR A N 1
ATOM 798 C CA . TYR A 1 105 ? 2.944 -5.818 13.637 1.00 91.94 105 TYR A CA 1
ATOM 799 C C . TYR A 1 105 ? 2.588 -5.521 15.098 1.00 91.94 105 TYR A C 1
ATOM 801 O O . TYR A 1 105 ? 1.615 -6.062 15.614 1.00 91.94 105 TYR A O 1
ATOM 809 N N . SER A 1 106 ? 3.373 -4.673 15.763 1.00 90.75 106 SER A N 1
ATOM 810 C CA . SER A 1 106 ? 3.140 -4.271 17.155 1.00 90.75 106 SER A CA 1
ATOM 811 C C . SER A 1 106 ? 1.985 -3.273 17.285 1.00 90.75 106 SER A C 1
ATOM 813 O O . SER A 1 106 ? 1.336 -3.238 18.325 1.00 90.75 106 SER A O 1
ATOM 815 N N . ASP A 1 107 ? 1.700 -2.518 16.221 1.00 89.50 107 ASP A N 1
ATOM 816 C CA . ASP A 1 107 ? 0.572 -1.581 16.137 1.00 89.50 107 ASP A CA 1
ATOM 817 C C . ASP A 1 107 ? -0.776 -2.278 15.847 1.00 89.50 107 ASP A C 1
ATOM 819 O O . ASP A 1 107 ? -1.830 -1.636 15.860 1.00 89.50 107 ASP A O 1
ATOM 823 N N . LEU A 1 108 ? -0.774 -3.587 15.562 1.00 87.38 108 LEU A N 1
ATOM 824 C CA . LEU A 1 108 ? -1.998 -4.350 15.316 1.00 87.38 108 LEU A CA 1
ATOM 825 C C . LEU A 1 108 ? -2.820 -4.525 16.605 1.00 87.38 108 LEU A C 1
ATOM 827 O O . LEU A 1 108 ? -2.253 -4.845 17.652 1.00 87.38 108 LEU A O 1
ATOM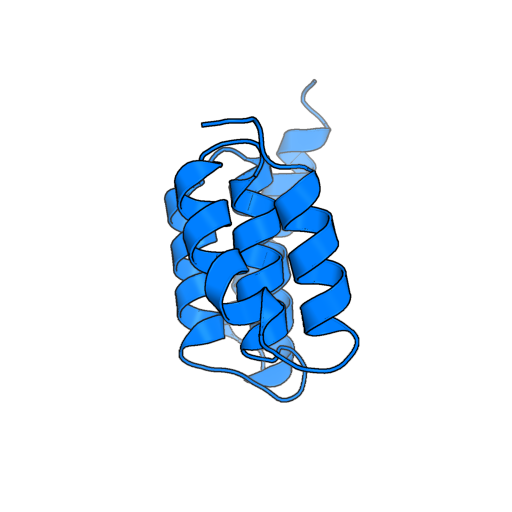 831 N N . PRO A 1 109 ? -4.162 -4.426 16.536 1.00 84.88 109 PRO A N 1
ATOM 832 C CA . PRO A 1 109 ? -5.016 -4.754 17.671 1.00 84.88 109 PRO A CA 1
ATOM 833 C C . PRO A 1 109 ? -4.837 -6.229 18.078 1.00 84.88 109 PRO A C 1
ATOM 835 O O . PRO A 1 109 ? -4.563 -7.065 17.210 1.00 84.88 109 PRO A O 1
ATOM 838 N N . PRO A 1 110 ? -4.980 -6.575 19.371 1.00 77.38 110 PRO A N 1
ATOM 839 C CA . PRO A 1 110 ? -4.924 -7.965 19.821 1.00 77.38 110 PRO A CA 1
ATOM 840 C C . PRO A 1 110 ? -6.010 -8.814 19.136 1.00 77.38 110 PRO A C 1
ATOM 842 O O . PRO A 1 110 ? -7.053 -8.283 18.753 1.00 77.38 110 PRO A O 1
ATOM 845 N N . GLN A 1 111 ? -5.718 -10.107 18.950 1.00 65.56 111 GLN A N 1
ATOM 846 C CA . GLN A 1 111 ? -6.650 -11.101 18.390 1.00 65.56 111 GLN A CA 1
ATOM 847 C C . GLN A 1 111 ? -7.833 -11.365 19.319 1.00 65.56 111 GLN A C 1
ATOM 849 O O . GLN A 1 111 ? -7.607 -11.383 20.552 1.00 65.56 111 GLN A O 1
#

Foldseek 3Di:
DVVVVVVLVVLLVVLVVCLVPPDPQSVLVSLLVNLLSCLVVVVNVSSLVSLVVCLVPPDPNGGNLNSLLSNLVSCQVPPVVVSLVSLVVQCVDDDPSNVSSVVSNVSHDDD

Organism: NCBI:txid2741543

Secondary structure (DSSP, 8-state):
--HHHHHHHHHHHHHHHHHHHS-HHHHHHHHHHHHHHHHHTT-HHHHHHHHHHHHHS--SSS-HHHHHHHHHHHHTTT-HHHHHHHHHHHTTS-THHHHHHHHHHHTSPP-

Sequence (111 aa):
IQAGQGKLADAEKTLREVAEKGNEQYASLAKLSLAEVYFAQGKVDQGRKIFEDLIAHPTLFVSKDQAQIGLARALLPVRPEEARKILEPLKNTSGATAQIALQLYSDLPPQ